Protein AF-A0A958IWQ4-F1 (afdb_monomer_lite)

Secondary structure (DSSP, 8-state):
--SSS---TT--TT--PPPTT--SS--TTTS-SS-SSS--EEEEETTEEEEEEE--STT-S--EEEESSTT-EE-TT--S-EE-S---SSS--EE-STT-EE-SSBS-EE-STT-EE-SSBS-EE-STT-EEESBSBEE-STT-EEE--SS---B-

Foldseek 3Di:
DPVPDDDPPPPPDPDLDADPVGDPPDDPPPRDDDDPDQAKDFDDDPNAGQWIWGALPDPDPFTEIAGEEPCADEDRNAGNEYDQYEEYPVWHEYEDHHLEYENYETNEYEQAAVFYEPYAGCWYRQAHCEYTYEAQEYNNHHNYYTYDHPPRDHTD

Radius of gyration: 20.46 Å; chains: 1; bounding box: 64×27×53 Å

Sequence (156 aa):
WSGSQWNELGSAGGGNSWGLTGNAGTVDGTNFLGTTDEVALELRVNNKRVLRIEPAGGGSIKPNIIGGSPSNSVSAGVVGATIGGGGDSSFPNQVTAGGGTVSGGRR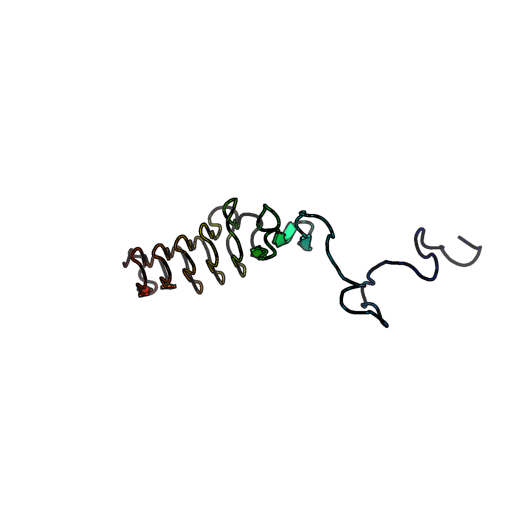NTASGLFATVPGGQQNTAGGSFSFAAGLQANALHDGTFVWADNTGTVFG

pLDDT: mean 90.15, std 13.16, range [44.97, 98.94]

Structure (mmCIF, N/CA/C/O backbone):
data_AF-A0A958IWQ4-F1
#
_entry.id   AF-A0A958IWQ4-F1
#
loop_
_atom_site.group_PDB
_atom_site.id
_atom_site.type_symbol
_atom_site.label_atom_id
_atom_site.label_alt_id
_atom_site.label_comp_id
_atom_site.label_asym_id
_atom_site.label_entity_id
_atom_site.lab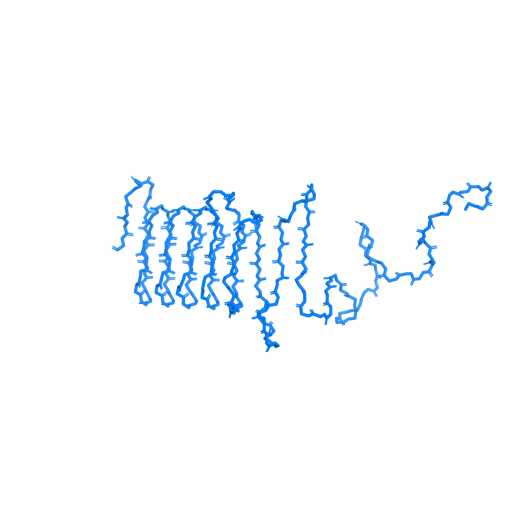el_seq_id
_atom_site.pdbx_PDB_ins_code
_atom_site.Cartn_x
_atom_site.Cartn_y
_atom_site.Cartn_z
_atom_site.occupancy
_atom_site.B_iso_or_equiv
_atom_site.auth_seq_id
_atom_site.auth_comp_id
_atom_site.auth_asym_id
_atom_site.auth_atom_id
_atom_site.pdbx_PDB_model_num
ATOM 1 N N . TRP A 1 1 ? 38.372 2.257 -22.457 1.00 44.97 1 TRP A N 1
ATOM 2 C CA . TRP A 1 1 ? 39.384 3.328 -22.442 1.00 44.97 1 TRP A CA 1
ATOM 3 C C . TRP A 1 1 ? 39.918 3.466 -23.858 1.00 44.97 1 TRP A C 1
ATOM 5 O O . TRP A 1 1 ? 40.318 2.453 -24.414 1.00 44.97 1 TRP A O 1
ATOM 15 N N . SER A 1 2 ? 39.847 4.651 -24.464 1.00 60.59 2 SER A N 1
ATOM 16 C CA . SER A 1 2 ? 40.276 4.913 -25.857 1.00 60.59 2 SER A CA 1
ATOM 17 C C . SER A 1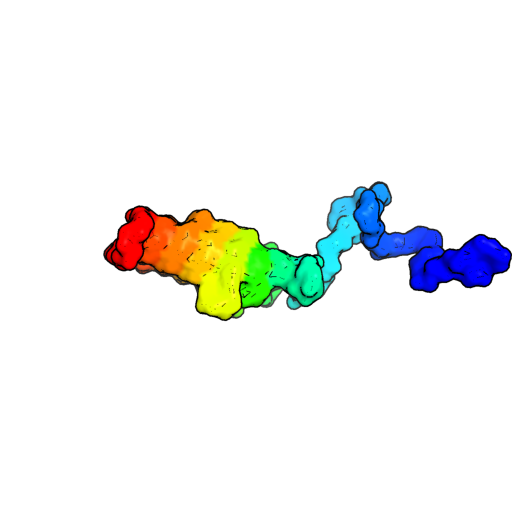 2 ? 41.528 5.799 -25.946 1.00 60.59 2 SER A C 1
ATOM 19 O O . SER A 1 2 ? 41.788 6.418 -26.971 1.00 60.59 2 SER A O 1
ATOM 21 N N . GLY A 1 3 ? 42.305 5.890 -24.863 1.00 65.62 3 GLY A N 1
ATOM 22 C CA . GLY A 1 3 ? 43.524 6.704 -24.822 1.00 65.62 3 GLY A CA 1
ATOM 23 C C . GLY A 1 3 ? 43.321 8.172 -24.424 1.00 65.62 3 GLY A C 1
ATOM 24 O O . GLY A 1 3 ? 44.307 8.873 -24.239 1.00 65.62 3 GLY A O 1
ATOM 25 N N . SER A 1 4 ? 42.086 8.639 -24.217 1.00 71.19 4 SER A N 1
ATOM 26 C CA . SER A 1 4 ? 41.810 9.981 -23.660 1.00 71.19 4 SER A CA 1
ATOM 27 C C . SER A 1 4 ? 40.633 10.033 -22.681 1.00 71.19 4 SER A C 1
ATOM 29 O O . SER A 1 4 ? 40.474 11.025 -21.975 1.00 71.19 4 SER A O 1
ATOM 31 N N . GLN A 1 5 ? 39.822 8.972 -22.601 1.00 68.50 5 GLN A N 1
ATOM 32 C CA . GLN A 1 5 ? 38.647 8.898 -21.729 1.00 68.50 5 GLN A CA 1
ATOM 33 C C . GLN A 1 5 ? 38.440 7.466 -21.218 1.00 68.50 5 GLN A C 1
ATOM 35 O O . GLN A 1 5 ? 38.738 6.479 -21.910 1.00 68.50 5 GLN A O 1
ATOM 40 N N . TRP A 1 6 ? 37.919 7.334 -19.997 1.00 56.66 6 TRP A N 1
ATOM 41 C CA . TRP A 1 6 ? 37.314 6.085 -19.545 1.00 56.66 6 TRP A CA 1
ATOM 42 C C . TRP A 1 6 ? 36.041 5.866 -20.368 1.00 56.66 6 TRP A C 1
ATOM 44 O O . TRP A 1 6 ? 35.112 6.657 -20.276 1.00 56.66 6 TRP A O 1
ATOM 54 N N . ASN A 1 7 ? 36.003 4.808 -21.186 1.00 57.06 7 ASN A N 1
ATOM 55 C CA . ASN A 1 7 ? 34.719 4.343 -21.712 1.00 57.06 7 ASN A CA 1
ATOM 56 C C . ASN A 1 7 ? 33.990 3.731 -20.529 1.00 57.06 7 ASN A C 1
ATOM 58 O O . ASN A 1 7 ? 34.497 2.765 -19.952 1.00 57.06 7 ASN A O 1
ATOM 62 N N . GLU A 1 8 ? 32.828 4.271 -20.195 1.00 59.47 8 GLU A N 1
ATOM 63 C CA . GLU A 1 8 ? 31.886 3.555 -19.353 1.00 59.47 8 GLU A CA 1
ATOM 64 C C . GLU A 1 8 ? 31.647 2.166 -19.959 1.00 59.47 8 GLU A C 1
ATOM 66 O O . GLU A 1 8 ? 31.298 2.031 -21.136 1.00 59.47 8 GLU A O 1
ATOM 71 N N . LEU A 1 9 ? 31.849 1.119 -19.160 1.00 51.97 9 LEU A N 1
ATOM 72 C CA . LEU A 1 9 ? 31.329 -0.215 -19.450 1.00 51.97 9 LEU A CA 1
ATOM 73 C C . LEU A 1 9 ? 29.797 -0.129 -19.367 1.00 51.97 9 LEU A C 1
ATOM 75 O O . LEU A 1 9 ? 29.222 -0.348 -18.308 1.00 51.97 9 LEU A O 1
ATOM 79 N N . GLY A 1 10 ? 29.153 0.270 -20.467 1.00 52.03 10 GLY A N 1
ATOM 80 C CA . GLY A 1 10 ? 27.692 0.381 -20.559 1.00 52.03 10 GLY A CA 1
ATOM 81 C C . GLY A 1 10 ? 27.159 1.498 -21.456 1.00 52.03 10 GLY A C 1
ATOM 82 O O . GLY A 1 10 ? 25.990 1.454 -21.827 1.00 52.03 10 GLY A O 1
ATOM 83 N N . SER A 1 11 ? 27.986 2.457 -21.875 1.00 62.16 11 SER A N 1
ATOM 84 C CA . SER A 1 11 ? 27.557 3.468 -22.847 1.00 62.16 11 SER A CA 1
ATOM 85 C C . SER A 1 11 ? 27.711 2.925 -24.273 1.00 62.16 11 SER A C 1
ATOM 87 O O . SER A 1 11 ? 28.618 3.287 -25.021 1.00 62.16 11 SER A O 1
ATOM 89 N N . ALA A 1 12 ? 26.844 1.982 -24.647 1.00 50.03 12 ALA A N 1
ATOM 90 C CA . ALA A 1 12 ? 26.560 1.747 -26.055 1.00 50.03 12 ALA A CA 1
ATOM 91 C C . ALA A 1 12 ? 25.536 2.803 -26.486 1.00 50.03 12 ALA A C 1
ATOM 93 O O . ALA A 1 12 ? 24.419 2.843 -25.966 1.00 50.03 12 ALA A O 1
ATOM 94 N N . GLY A 1 13 ? 25.934 3.688 -27.401 1.00 48.50 13 GLY A N 1
ATOM 95 C CA . GLY A 1 13 ? 25.043 4.678 -27.998 1.00 48.50 13 GLY A CA 1
ATOM 96 C C . GLY A 1 13 ? 23.725 4.038 -28.453 1.00 48.50 13 GLY A C 1
ATOM 97 O O . GLY A 1 13 ? 23.738 3.045 -29.175 1.00 48.50 13 GLY A O 1
ATOM 98 N N . GLY A 1 14 ? 22.600 4.595 -27.989 1.00 54.19 14 GLY A N 1
ATOM 99 C CA . GLY A 1 14 ? 21.240 4.120 -28.294 1.00 54.19 14 GLY A CA 1
ATOM 100 C C . GLY A 1 14 ? 20.554 3.269 -27.209 1.00 54.19 14 GLY A C 1
ATOM 101 O O . GLY A 1 14 ? 19.595 2.573 -27.520 1.00 54.19 14 GLY A O 1
ATOM 102 N N . GLY A 1 15 ? 21.051 3.269 -25.966 1.00 59.56 15 GLY A N 1
ATOM 103 C CA . GLY A 1 15 ? 20.702 2.283 -24.932 1.00 59.56 15 GLY A CA 1
ATOM 104 C C . GLY A 1 15 ? 19.347 2.442 -24.219 1.00 59.56 15 GLY A C 1
ATOM 105 O O . GLY A 1 15 ? 18.952 3.535 -23.822 1.00 59.56 15 GLY A O 1
ATOM 106 N N . ASN A 1 16 ? 18.700 1.300 -23.959 1.00 70.94 16 ASN A N 1
ATOM 107 C CA . ASN A 1 16 ? 17.431 1.098 -23.233 1.00 70.94 16 ASN A CA 1
ATOM 108 C C . ASN A 1 16 ? 17.476 1.438 -21.718 1.00 70.94 16 ASN A C 1
ATOM 110 O O . ASN A 1 16 ? 16.730 0.859 -20.929 1.00 70.94 16 ASN A O 1
ATOM 114 N N . SER A 1 17 ? 18.365 2.329 -21.283 1.00 82.25 17 SER A N 1
ATOM 115 C CA . SER A 1 17 ? 18.557 2.685 -19.870 1.00 82.25 17 SER A CA 1
ATOM 116 C C . SER A 1 17 ? 17.760 3.937 -19.493 1.00 82.25 17 SER A C 1
ATOM 118 O O . SER A 1 17 ? 17.626 4.854 -20.301 1.00 82.25 17 SER A O 1
ATOM 120 N N . TRP A 1 18 ? 17.283 4.022 -18.247 1.00 86.56 18 TRP A N 1
ATOM 121 C CA . TRP A 1 18 ? 16.763 5.269 -17.666 1.00 86.56 18 TRP A CA 1
ATOM 122 C C . TRP A 1 18 ? 17.906 6.100 -17.070 1.00 86.56 18 TRP A C 1
ATOM 124 O O . TRP A 1 18 ? 18.634 5.624 -16.200 1.00 86.56 18 TRP A O 1
ATOM 134 N N . GLY A 1 19 ? 18.075 7.336 -17.538 1.00 86.06 19 GLY A N 1
ATOM 135 C CA . GLY A 1 19 ? 19.110 8.259 -17.078 1.00 86.06 19 GLY A CA 1
ATOM 136 C C . GLY A 1 19 ? 18.744 8.981 -15.780 1.00 86.06 19 GLY A C 1
ATOM 137 O O . GLY A 1 19 ? 17.578 9.260 -15.506 1.00 86.06 19 GLY A O 1
ATOM 138 N N . LEU A 1 20 ? 19.761 9.358 -14.998 1.00 84.12 20 LEU A N 1
ATOM 139 C CA . LEU A 1 20 ? 19.591 10.108 -13.741 1.00 84.12 20 LEU A CA 1
ATOM 140 C C . LEU A 1 20 ? 19.001 11.514 -13.944 1.00 84.12 20 LEU A C 1
ATOM 142 O O . LEU A 1 20 ? 18.419 12.076 -13.021 1.00 84.12 20 LEU A O 1
ATOM 146 N N . THR A 1 21 ? 19.144 12.080 -15.143 1.00 85.94 21 THR A N 1
ATOM 147 C CA . THR A 1 21 ? 18.555 13.368 -15.542 1.00 85.94 21 THR A CA 1
ATOM 148 C C . THR A 1 21 ? 17.262 13.203 -16.345 1.00 85.94 21 THR A C 1
ATOM 150 O O . THR A 1 21 ? 16.756 14.177 -16.897 1.00 85.94 21 THR A O 1
ATOM 153 N N . GLY A 1 22 ? 16.735 11.979 -16.432 1.00 85.25 22 GLY A N 1
ATOM 154 C CA . GLY A 1 22 ? 15.601 11.628 -17.281 1.00 85.25 22 GLY A CA 1
ATOM 155 C C . GLY A 1 22 ? 15.984 11.336 -18.734 1.00 85.25 22 GLY A C 1
ATOM 156 O O . GLY A 1 22 ? 17.118 11.560 -19.163 1.00 85.25 22 GLY A O 1
ATOM 157 N N . ASN A 1 23 ? 15.002 10.831 -19.485 1.00 84.94 23 ASN A N 1
ATOM 158 C CA . ASN A 1 23 ? 15.117 10.483 -20.901 1.00 84.94 23 ASN A CA 1
ATOM 159 C C . ASN A 1 23 ? 14.209 11.396 -21.741 1.00 84.94 23 ASN A C 1
ATOM 161 O O . ASN A 1 23 ? 13.079 11.674 -21.345 1.00 84.94 23 ASN A O 1
ATOM 165 N N . ALA A 1 24 ? 14.677 11.826 -22.916 1.00 87.69 24 ALA A N 1
ATOM 166 C CA . ALA A 1 24 ? 13.856 12.516 -23.916 1.00 87.69 24 ALA A CA 1
ATOM 167 C C . ALA A 1 24 ? 13.346 11.531 -24.987 1.00 87.69 24 ALA A C 1
ATOM 169 O O . ALA A 1 24 ? 13.975 10.502 -25.225 1.00 87.69 24 ALA A O 1
ATOM 170 N N . GLY A 1 25 ? 12.232 11.857 -25.654 1.00 89.06 25 GLY A N 1
ATOM 171 C CA . GLY A 1 25 ? 11.691 11.059 -26.767 1.00 89.06 25 GLY A CA 1
ATOM 172 C C . GLY A 1 25 ? 10.981 9.760 -26.363 1.00 89.06 25 GLY A C 1
ATOM 173 O O . GLY A 1 25 ? 10.895 8.844 -27.175 1.00 89.06 25 GLY A O 1
ATOM 174 N N . THR A 1 26 ? 10.496 9.658 -25.123 1.00 90.12 26 THR A N 1
ATOM 175 C CA . THR A 1 26 ? 9.744 8.488 -24.652 1.00 90.12 26 THR A CA 1
ATOM 176 C C . THR A 1 26 ? 8.365 8.380 -25.305 1.00 90.12 26 THR A C 1
ATOM 178 O O . THR A 1 26 ? 7.727 9.383 -25.627 1.00 90.12 26 THR A O 1
ATOM 181 N N . VAL A 1 27 ? 7.890 7.144 -25.461 1.00 91.31 27 VAL A N 1
ATOM 182 C CA . VAL A 1 27 ? 6.547 6.814 -25.952 1.00 91.31 27 VAL A CA 1
ATOM 183 C C . VAL A 1 27 ? 5.789 6.040 -24.873 1.00 91.31 27 VAL A C 1
ATOM 185 O O . VAL A 1 27 ? 6.299 5.046 -24.345 1.00 91.31 27 VAL A O 1
ATOM 188 N N . ASP A 1 28 ? 4.574 6.492 -24.552 1.00 92.81 28 ASP A N 1
ATOM 189 C CA . ASP A 1 28 ? 3.691 5.833 -23.581 1.00 92.81 28 ASP A CA 1
ATOM 190 C C . ASP A 1 28 ? 3.401 4.374 -23.977 1.00 92.81 28 ASP A C 1
ATOM 192 O O . ASP A 1 28 ? 3.340 4.028 -25.159 1.00 92.81 28 ASP A O 1
ATOM 196 N N . GLY A 1 29 ? 3.306 3.489 -22.986 1.00 87.88 29 GLY A N 1
ATOM 197 C CA . GLY A 1 29 ? 3.172 2.040 -23.175 1.00 87.88 29 GLY A CA 1
ATOM 198 C C . GLY A 1 29 ? 4.403 1.316 -23.748 1.00 87.88 29 GLY A C 1
ATOM 199 O O . GLY A 1 29 ? 4.441 0.090 -23.716 1.00 87.88 29 GLY A O 1
ATOM 200 N N . THR A 1 30 ? 5.423 2.034 -24.240 1.00 90.19 30 THR A N 1
ATOM 201 C CA . THR A 1 30 ? 6.677 1.442 -24.754 1.00 90.19 30 THR A CA 1
ATOM 202 C C . THR A 1 30 ? 7.836 1.644 -23.787 1.00 90.19 30 THR A C 1
ATOM 204 O O . THR A 1 30 ? 8.566 0.704 -23.479 1.00 90.19 30 THR A O 1
ATOM 207 N N . ASN A 1 31 ? 8.025 2.871 -23.295 1.00 90.38 31 ASN A N 1
ATOM 208 C CA . ASN A 1 31 ? 9.101 3.202 -22.369 1.00 90.38 31 ASN A CA 1
ATOM 209 C C . ASN A 1 31 ? 8.528 3.437 -20.972 1.00 90.38 31 ASN A C 1
ATOM 211 O O . ASN A 1 31 ? 7.730 4.347 -20.771 1.00 90.38 31 ASN A O 1
ATOM 215 N N . PHE A 1 32 ? 8.963 2.651 -19.993 1.00 91.12 32 PHE A N 1
ATOM 216 C CA . PHE A 1 32 ? 8.519 2.787 -18.608 1.00 91.12 32 PHE A CA 1
ATOM 217 C C . PHE A 1 32 ? 9.618 2.356 -17.638 1.00 91.12 32 PHE A C 1
ATOM 219 O O . PHE A 1 32 ? 10.570 1.670 -18.014 1.00 91.12 32 PHE A O 1
ATOM 226 N N . LEU A 1 33 ? 9.496 2.796 -16.387 1.00 91.31 33 LEU A N 1
ATOM 227 C CA . LEU A 1 33 ? 10.253 2.255 -15.266 1.00 91.31 33 LEU A CA 1
ATOM 228 C C . LEU A 1 33 ? 9.363 1.226 -14.570 1.00 91.31 33 LEU A C 1
ATOM 230 O O . LEU A 1 33 ? 8.379 1.595 -13.933 1.00 91.31 33 LEU A O 1
ATOM 234 N N . GLY A 1 34 ? 9.686 -0.056 -14.706 1.00 91.25 34 GLY A N 1
ATOM 235 C CA . GLY A 1 34 ? 8.867 -1.111 -14.125 1.00 91.25 34 GLY A CA 1
ATOM 236 C C . GLY A 1 34 ? 9.234 -2.503 -14.604 1.00 91.25 34 GLY A C 1
ATOM 237 O O . GLY A 1 34 ? 10.274 -2.712 -15.226 1.00 91.25 34 GLY A O 1
ATOM 238 N N . THR A 1 35 ? 8.359 -3.442 -14.279 1.00 90.50 35 THR A N 1
ATOM 239 C CA . THR A 1 35 ? 8.442 -4.859 -14.629 1.00 90.50 35 THR A CA 1
ATOM 240 C C . THR A 1 35 ? 7.370 -5.201 -15.666 1.00 90.50 35 THR A C 1
ATOM 242 O O . THR A 1 35 ? 6.365 -4.502 -15.788 1.00 90.50 35 THR A O 1
ATOM 245 N N . THR A 1 36 ? 7.599 -6.254 -16.450 1.00 90.56 36 THR A N 1
ATOM 246 C CA . THR A 1 36 ? 6.624 -6.796 -17.420 1.00 90.56 36 THR A CA 1
ATOM 247 C C . THR A 1 36 ? 5.968 -8.088 -16.943 1.00 90.56 36 THR A C 1
ATOM 249 O O . THR A 1 36 ? 5.063 -8.599 -17.600 1.00 90.56 36 THR A O 1
ATOM 252 N N . ASP A 1 37 ? 6.432 -8.629 -15.824 1.00 89.00 37 ASP A N 1
ATOM 253 C CA . ASP A 1 37 ? 5.941 -9.836 -15.183 1.00 89.00 37 ASP A CA 1
ATOM 254 C C . ASP A 1 37 ? 5.223 -9.511 -13.863 1.00 89.00 37 ASP A C 1
ATOM 256 O O . ASP A 1 37 ? 5.124 -8.360 -13.433 1.00 89.00 37 ASP A O 1
ATOM 260 N N . GLU A 1 38 ? 4.681 -10.540 -13.209 1.00 88.44 38 GLU A N 1
ATOM 261 C CA . GLU A 1 38 ? 3.940 -10.416 -11.949 1.00 88.44 38 GLU A CA 1
ATOM 262 C C . GLU A 1 38 ? 4.892 -10.286 -10.742 1.00 88.44 38 GLU A C 1
ATOM 264 O O . GLU A 1 38 ? 4.777 -10.981 -9.732 1.00 88.44 38 GLU A O 1
ATOM 269 N N . VAL A 1 39 ? 5.855 -9.370 -10.852 1.00 90.75 39 VAL A N 1
ATOM 270 C CA . VAL A 1 39 ? 6.864 -9.074 -9.833 1.00 90.75 39 VAL A CA 1
ATOM 271 C C . VAL A 1 39 ? 6.755 -7.615 -9.414 1.00 90.75 39 VAL A C 1
ATOM 273 O O . VAL A 1 39 ? 6.564 -6.715 -10.230 1.00 90.75 39 VAL A O 1
ATOM 276 N N . ALA A 1 40 ? 6.879 -7.372 -8.110 1.00 93.38 40 ALA A N 1
ATOM 277 C CA . ALA A 1 40 ? 6.792 -6.032 -7.552 1.00 93.38 40 ALA A CA 1
ATOM 278 C C . ALA A 1 40 ? 7.986 -5.146 -7.941 1.00 93.38 40 ALA A C 1
ATOM 280 O O . ALA A 1 40 ? 9.140 -5.574 -7.883 1.00 93.38 40 ALA A O 1
ATOM 281 N N . LEU A 1 41 ? 7.706 -3.875 -8.221 1.00 95.38 41 LEU A N 1
ATOM 282 C CA . LEU A 1 41 ? 8.708 -2.823 -8.364 1.00 95.38 41 LEU A CA 1
ATOM 283 C C . LEU A 1 41 ? 8.961 -2.161 -7.002 1.00 95.38 41 LEU A C 1
ATOM 285 O O . LEU A 1 41 ? 8.020 -1.755 -6.317 1.00 95.38 41 LEU A O 1
ATOM 289 N N . GLU A 1 42 ? 10.230 -1.995 -6.621 1.00 97.56 42 GLU A N 1
ATOM 290 C CA . GLU A 1 42 ? 10.619 -1.314 -5.382 1.00 97.56 42 GLU A CA 1
ATOM 291 C C . GLU A 1 42 ? 11.520 -0.110 -5.645 1.00 97.56 42 GLU A C 1
ATOM 293 O O . GLU A 1 42 ? 12.547 -0.221 -6.313 1.00 97.56 42 GLU A O 1
ATOM 298 N N . LEU A 1 43 ? 11.185 1.025 -5.028 1.00 97.19 43 LEU A N 1
ATOM 299 C CA . LEU A 1 43 ? 12.082 2.174 -4.930 1.00 97.19 43 LEU A CA 1
ATOM 300 C C . LEU A 1 43 ? 12.780 2.157 -3.574 1.00 97.19 43 LEU A C 1
ATOM 302 O O . LEU A 1 43 ? 12.159 1.869 -2.541 1.00 97.19 43 LEU A O 1
ATOM 306 N N . ARG A 1 44 ? 14.079 2.472 -3.571 1.00 97.94 44 ARG A N 1
ATOM 307 C CA . ARG A 1 44 ? 14.926 2.395 -2.378 1.00 97.94 44 ARG A CA 1
ATOM 308 C C . ARG A 1 44 ? 15.702 3.681 -2.124 1.00 97.94 44 ARG A C 1
ATOM 310 O O . ARG A 1 44 ? 16.222 4.290 -3.049 1.00 97.94 44 ARG A O 1
ATOM 317 N N . VAL A 1 45 ? 15.848 4.026 -0.847 1.00 96.94 45 VAL A N 1
ATOM 318 C CA . VAL A 1 45 ? 16.741 5.085 -0.346 1.00 96.94 45 VAL A CA 1
ATOM 319 C C . VAL A 1 45 ? 17.617 4.471 0.739 1.00 96.94 45 VAL A C 1
ATOM 321 O O . VAL A 1 45 ? 17.116 3.738 1.588 1.00 96.94 45 VAL A O 1
ATOM 324 N N . ASN A 1 46 ? 18.932 4.711 0.693 1.00 96.56 46 ASN A N 1
ATOM 325 C CA . ASN A 1 46 ? 19.901 4.065 1.592 1.00 96.56 46 ASN A CA 1
ATOM 326 C C . ASN A 1 46 ? 19.750 2.523 1.633 1.00 96.56 46 ASN A C 1
ATOM 328 O O . ASN A 1 46 ? 19.780 1.894 2.690 1.00 96.56 46 ASN A O 1
ATOM 332 N N . ASN A 1 47 ? 19.490 1.916 0.468 1.00 95.19 47 ASN A N 1
ATOM 333 C CA . ASN A 1 47 ? 19.216 0.483 0.311 1.00 95.19 47 ASN A CA 1
ATOM 334 C C . ASN A 1 47 ? 18.033 -0.056 1.156 1.00 95.19 47 ASN A C 1
ATOM 336 O O . ASN A 1 47 ? 17.960 -1.246 1.464 1.00 95.19 47 ASN A O 1
ATOM 340 N N . LYS A 1 48 ? 17.084 0.807 1.534 1.00 96.12 48 LYS A N 1
ATOM 341 C CA . LYS A 1 48 ? 15.821 0.431 2.183 1.00 96.12 48 LYS A CA 1
ATOM 342 C C . LYS A 1 48 ? 14.654 0.730 1.256 1.00 96.12 48 LYS A C 1
ATOM 344 O O . LYS A 1 48 ? 14.611 1.800 0.658 1.00 96.12 48 LYS A O 1
ATOM 349 N N . ARG A 1 49 ? 13.711 -0.207 1.153 1.00 97.50 49 ARG A N 1
ATOM 350 C CA . ARG A 1 49 ? 12.438 -0.025 0.442 1.00 97.50 49 ARG A CA 1
ATOM 351 C C . ARG A 1 49 ? 11.681 1.159 1.041 1.00 97.50 49 ARG A C 1
ATOM 353 O O . ARG A 1 49 ? 11.420 1.154 2.237 1.00 97.50 49 ARG A O 1
ATOM 360 N N . VAL A 1 50 ? 11.348 2.141 0.209 1.00 97.81 50 VAL A N 1
ATOM 361 C CA . VAL A 1 50 ? 10.526 3.309 0.582 1.00 97.81 50 VAL A CA 1
ATOM 362 C C . VAL A 1 50 ? 9.195 3.343 -0.163 1.00 97.81 50 VAL A C 1
ATOM 364 O O . VAL A 1 50 ? 8.243 3.962 0.305 1.00 97.81 50 VAL A O 1
ATOM 367 N N . LEU A 1 51 ? 9.120 2.652 -1.303 1.00 98.31 51 LEU A N 1
ATOM 368 C CA . LEU A 1 51 ? 7.900 2.426 -2.063 1.00 98.31 51 LEU A CA 1
ATOM 369 C C . LEU A 1 51 ? 7.952 1.033 -2.679 1.00 98.31 51 LEU A C 1
ATOM 371 O O . LEU A 1 51 ? 8.991 0.617 -3.191 1.00 98.31 51 LEU A O 1
ATOM 375 N N . ARG A 1 52 ? 6.825 0.332 -2.638 1.00 97.62 52 ARG A N 1
ATOM 376 C CA . ARG A 1 52 ? 6.599 -0.925 -3.341 1.00 97.62 52 ARG A CA 1
ATOM 377 C C . ARG A 1 52 ? 5.291 -0.846 -4.100 1.00 97.62 52 ARG A C 1
ATOM 379 O O . ARG A 1 52 ? 4.279 -0.455 -3.526 1.00 97.62 52 ARG A O 1
ATOM 386 N N . ILE A 1 53 ? 5.345 -1.227 -5.364 1.00 96.12 53 ILE A N 1
ATOM 387 C CA . ILE A 1 53 ? 4.185 -1.409 -6.227 1.00 96.12 53 ILE A CA 1
ATOM 388 C C . ILE A 1 53 ? 4.140 -2.897 -6.515 1.00 96.12 53 ILE A C 1
ATOM 390 O O . ILE A 1 53 ? 5.034 -3.413 -7.184 1.00 96.12 53 ILE A O 1
ATOM 394 N N . GLU A 1 54 ? 3.165 -3.598 -5.950 1.00 94.56 54 GLU A N 1
ATOM 395 C CA . GLU A 1 54 ? 3.060 -5.048 -6.101 1.00 94.56 54 GLU A CA 1
ATOM 396 C C . GLU A 1 54 ? 1.779 -5.457 -6.827 1.00 94.56 54 GLU A C 1
ATOM 398 O O . GLU A 1 54 ? 0.743 -4.807 -6.658 1.00 94.56 54 GLU A O 1
ATOM 403 N N . PRO A 1 55 ? 1.829 -6.519 -7.645 1.00 89.19 55 PRO A N 1
ATOM 404 C CA . PRO A 1 55 ? 0.641 -7.057 -8.283 1.00 89.19 55 PRO A CA 1
ATOM 405 C C . PRO A 1 55 ? -0.296 -7.697 -7.255 1.00 89.19 55 PRO A C 1
ATOM 407 O O . PRO A 1 55 ? 0.117 -8.170 -6.198 1.00 89.19 55 PRO A O 1
ATOM 410 N N . ALA A 1 56 ? -1.575 -7.742 -7.610 1.00 76.75 56 ALA A N 1
ATOM 411 C CA . ALA A 1 56 ? -2.649 -8.291 -6.790 1.00 76.75 56 ALA A CA 1
ATOM 412 C C . ALA A 1 56 ? -2.743 -9.834 -6.806 1.00 76.75 56 ALA A C 1
ATOM 414 O O . ALA A 1 56 ? -3.597 -10.397 -6.119 1.00 76.75 56 ALA A O 1
ATOM 415 N N . GLY A 1 57 ? -1.898 -10.519 -7.583 1.00 71.19 57 GLY A N 1
ATOM 416 C CA . GLY A 1 57 ? -2.039 -11.948 -7.853 1.00 71.19 57 GLY A CA 1
ATOM 417 C C . GLY A 1 57 ? -3.106 -12.242 -8.919 1.00 71.19 57 GLY A C 1
ATOM 418 O O . GLY A 1 57 ? -4.094 -11.514 -9.066 1.00 71.19 57 GLY A O 1
ATOM 419 N N . GLY A 1 58 ? -2.939 -13.347 -9.650 1.00 68.56 58 GLY A N 1
ATOM 420 C CA . GLY A 1 58 ? -3.992 -13.949 -10.477 1.00 68.56 58 GLY A CA 1
ATOM 421 C C . GLY A 1 58 ? -4.411 -13.127 -11.699 1.00 68.56 58 GLY A C 1
ATOM 422 O O . GLY A 1 58 ? -5.557 -13.231 -12.134 1.00 68.56 58 GLY A O 1
ATOM 423 N N . GLY A 1 59 ? -3.521 -12.288 -12.239 1.00 68.56 59 GLY A N 1
ATOM 424 C CA . GLY A 1 59 ? -3.801 -11.478 -13.433 1.00 68.56 59 GLY A CA 1
ATOM 425 C C . GLY A 1 59 ? -4.692 -10.253 -13.188 1.00 68.56 59 GLY A C 1
ATOM 426 O O . GLY A 1 59 ? -5.139 -9.609 -14.137 1.00 68.56 59 GLY A O 1
ATOM 427 N N . SER A 1 60 ? -4.958 -9.901 -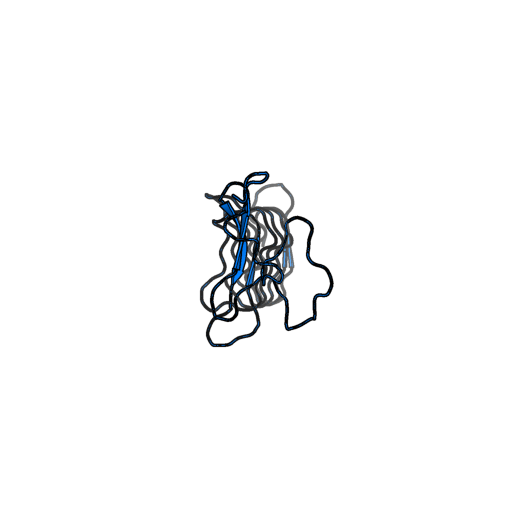11.926 1.00 75.88 60 SER A N 1
ATOM 428 C CA . SER A 1 60 ? -5.665 -8.667 -11.573 1.00 75.88 60 SER A CA 1
ATOM 429 C C . SER A 1 60 ? -4.775 -7.440 -11.803 1.00 75.88 60 SER A C 1
ATOM 431 O O . SER A 1 60 ? -3.718 -7.301 -11.191 1.00 75.88 60 SER A O 1
ATOM 433 N N . ILE A 1 61 ? -5.247 -6.488 -12.615 1.00 74.56 61 ILE A N 1
ATOM 434 C CA . ILE A 1 61 ? -4.547 -5.224 -12.931 1.00 74.56 61 ILE A CA 1
ATOM 435 C C . ILE A 1 61 ? -4.613 -4.166 -11.816 1.00 74.56 61 ILE A C 1
ATOM 437 O O . ILE A 1 61 ? -4.319 -3.000 -12.060 1.00 74.56 61 ILE A O 1
ATOM 441 N N . LYS A 1 62 ? -5.076 -4.524 -10.615 1.00 89.69 62 LYS A N 1
ATOM 442 C CA . LYS A 1 62 ? -5.235 -3.594 -9.486 1.00 89.69 62 LYS A CA 1
ATOM 443 C C . LYS A 1 62 ? -4.056 -3.753 -8.524 1.00 89.69 62 LYS A C 1
ATOM 445 O O . LYS A 1 62 ? -4.206 -4.503 -7.556 1.00 89.69 62 LYS A O 1
ATOM 450 N N . PRO A 1 63 ? -2.899 -3.112 -8.780 1.00 93.62 63 PRO A N 1
ATOM 451 C CA . PRO A 1 63 ? -1.741 -3.243 -7.910 1.00 93.62 63 PRO A CA 1
ATOM 452 C C . PRO A 1 63 ? -2.031 -2.655 -6.531 1.00 93.62 63 PRO A C 1
ATOM 454 O O . PRO A 1 63 ? -2.940 -1.838 -6.359 1.00 93.62 63 PRO A O 1
ATOM 457 N N . ASN A 1 64 ? -1.208 -3.038 -5.566 1.00 96.94 64 ASN A N 1
ATOM 458 C CA . ASN A 1 64 ? -1.157 -2.389 -4.268 1.00 96.94 64 ASN A CA 1
ATOM 459 C C . ASN A 1 64 ? 0.012 -1.398 -4.238 1.00 96.94 64 ASN A C 1
ATOM 461 O O . ASN A 1 64 ? 1.103 -1.693 -4.735 1.00 96.94 64 ASN A O 1
ATOM 465 N N . ILE A 1 65 ? -0.208 -0.235 -3.626 1.00 97.88 65 ILE A N 1
ATOM 466 C CA . ILE A 1 65 ? 0.816 0.794 -3.408 1.00 97.88 65 ILE A CA 1
ATOM 467 C C . ILE A 1 65 ? 1.194 0.796 -1.930 1.00 97.88 65 ILE A C 1
ATOM 469 O O . ILE A 1 65 ? 0.338 1.007 -1.078 1.00 97.88 65 ILE A O 1
ATOM 473 N N . ILE A 1 66 ? 2.468 0.565 -1.609 1.00 98.62 66 ILE A N 1
ATOM 474 C CA . ILE A 1 66 ? 2.945 0.420 -0.226 1.00 98.62 66 ILE A CA 1
ATOM 475 C C . ILE A 1 66 ? 4.160 1.320 -0.001 1.00 98.62 66 ILE A C 1
ATOM 477 O O . ILE A 1 66 ? 5.303 0.931 -0.267 1.00 98.62 66 ILE A O 1
ATOM 481 N N . GLY A 1 67 ? 3.909 2.527 0.494 1.00 98.62 67 GLY A N 1
ATOM 482 C CA . GLY A 1 67 ? 4.917 3.510 0.878 1.00 98.62 67 GLY A CA 1
ATOM 483 C C . GLY A 1 67 ? 5.361 3.402 2.341 1.00 98.62 67 GLY A C 1
ATOM 484 O O . GLY A 1 67 ? 4.679 2.818 3.189 1.00 98.62 67 GLY A O 1
ATOM 485 N N . GLY A 1 68 ? 6.490 4.037 2.657 1.00 98.12 68 GLY A N 1
ATOM 486 C CA . GLY A 1 68 ? 6.982 4.216 4.026 1.00 98.12 68 GLY A CA 1
ATOM 487 C C . GLY A 1 68 ? 7.832 3.053 4.531 1.00 98.12 68 GLY A C 1
ATOM 488 O O . GLY A 1 68 ? 8.699 2.554 3.816 1.00 98.12 68 GLY A O 1
ATOM 489 N N . SER A 1 69 ? 7.620 2.661 5.791 1.00 98.12 69 SER A N 1
ATOM 490 C CA . SER A 1 69 ? 8.366 1.581 6.441 1.00 98.12 69 SER A CA 1
ATOM 491 C C . SER A 1 69 ? 8.321 0.282 5.621 1.00 98.12 69 SER A C 1
ATOM 493 O O . SER A 1 69 ? 7.236 -0.131 5.198 1.00 98.12 69 SER A O 1
ATOM 495 N N . PRO A 1 70 ? 9.450 -0.444 5.478 1.00 97.44 70 PRO A N 1
ATOM 496 C CA . PRO A 1 70 ? 9.467 -1.777 4.881 1.00 97.44 70 PRO A CA 1
ATOM 497 C C . PRO A 1 70 ? 8.559 -2.794 5.584 1.00 97.44 70 PRO A C 1
ATOM 499 O O . PRO A 1 70 ? 8.260 -3.829 4.992 1.00 97.44 70 PRO A O 1
ATOM 502 N N . SER A 1 71 ? 8.137 -2.512 6.819 1.00 98.19 71 SER A N 1
ATOM 503 C CA . SER A 1 71 ? 7.231 -3.360 7.594 1.00 98.19 71 SER A CA 1
ATOM 504 C C . SER A 1 71 ? 5.751 -3.090 7.320 1.00 98.19 71 SER A C 1
ATOM 506 O O . SER A 1 71 ? 4.929 -3.908 7.722 1.00 98.19 71 SER A O 1
ATOM 508 N N . ASN A 1 72 ? 5.395 -1.991 6.640 1.00 98.62 72 ASN A N 1
ATOM 509 C CA . ASN A 1 72 ? 4.025 -1.797 6.159 1.00 98.62 72 ASN A CA 1
ATOM 510 C C . ASN A 1 72 ? 3.658 -2.929 5.198 1.00 98.62 72 ASN A C 1
ATOM 512 O O . ASN A 1 72 ? 4.463 -3.273 4.321 1.00 98.62 72 ASN A O 1
ATOM 516 N N . SER A 1 73 ? 2.455 -3.480 5.348 1.00 97.75 73 SER A N 1
ATOM 517 C CA . SER A 1 73 ? 2.044 -4.692 4.642 1.00 97.75 73 SER A CA 1
ATOM 518 C C . SER A 1 73 ? 0.624 -4.617 4.095 1.00 97.75 73 SER A C 1
ATOM 520 O O . SER A 1 73 ? -0.270 -3.982 4.653 1.00 97.75 73 SER A O 1
ATOM 522 N N . VAL A 1 74 ? 0.424 -5.321 2.989 1.00 97.75 74 VAL A N 1
ATOM 523 C CA . VAL A 1 74 ? -0.886 -5.627 2.428 1.00 97.75 74 VAL A CA 1
ATOM 524 C C . VAL A 1 74 ? -1.045 -7.147 2.462 1.00 97.75 74 VAL A C 1
ATOM 526 O O . VAL A 1 74 ? -0.091 -7.870 2.175 1.00 97.75 74 VAL A O 1
ATOM 529 N N . SER A 1 75 ? -2.201 -7.653 2.899 1.00 95.88 75 SER A N 1
ATOM 530 C CA . SER A 1 75 ? -2.423 -9.104 2.988 1.00 95.88 75 SER A CA 1
ATOM 531 C C . SER A 1 75 ? -2.428 -9.769 1.607 1.00 95.88 75 SER A C 1
ATOM 533 O O . SER A 1 75 ? -2.834 -9.174 0.612 1.00 95.88 75 SER A O 1
ATOM 535 N N . ALA A 1 76 ? -2.019 -11.038 1.549 1.00 91.25 76 ALA A N 1
ATOM 536 C CA . ALA A 1 76 ? -2.034 -11.812 0.310 1.00 91.25 76 ALA A CA 1
ATOM 537 C C . ALA A 1 76 ? -3.449 -11.873 -0.300 1.00 91.25 76 ALA A C 1
ATOM 539 O O . ALA A 1 76 ? -4.428 -12.097 0.411 1.00 91.25 76 ALA A O 1
ATOM 540 N N . GLY A 1 77 ? -3.546 -11.677 -1.617 1.00 89.62 77 GLY A N 1
ATOM 541 C CA . GLY A 1 77 ? -4.816 -11.672 -2.354 1.00 89.62 77 GLY A CA 1
ATOM 542 C C . GLY A 1 77 ? -5.622 -10.372 -2.247 1.00 89.62 77 GLY A C 1
ATOM 543 O O . GLY A 1 77 ? -6.660 -10.245 -2.895 1.00 89.62 77 GLY A O 1
ATOM 544 N N . VAL A 1 78 ? -5.161 -9.389 -1.467 1.00 94.12 78 VAL A N 1
ATOM 545 C CA . VAL A 1 78 ? -5.747 -8.045 -1.476 1.00 94.12 78 VAL A CA 1
ATOM 546 C C . VAL A 1 78 ? -5.367 -7.330 -2.768 1.00 94.12 78 VAL A C 1
ATOM 548 O O . VAL A 1 78 ? -4.228 -7.402 -3.228 1.00 94.12 78 VAL A O 1
ATOM 551 N N . VAL A 1 79 ? -6.338 -6.616 -3.337 1.00 94.81 79 VAL A N 1
ATOM 552 C CA . VAL A 1 79 ? -6.193 -5.903 -4.608 1.00 94.81 79 VAL A CA 1
ATOM 553 C C . VAL A 1 79 ? -6.578 -4.435 -4.454 1.00 94.81 79 VAL A C 1
ATOM 555 O O . VAL A 1 79 ? -7.551 -4.118 -3.763 1.00 94.81 79 VAL A O 1
ATOM 558 N N . GLY A 1 80 ? -5.858 -3.540 -5.131 1.00 96.06 80 GLY A N 1
ATOM 559 C CA . GLY A 1 80 ? -6.150 -2.103 -5.138 1.00 96.06 80 GLY A CA 1
ATOM 560 C C . GLY A 1 80 ? -5.985 -1.404 -3.784 1.00 96.06 80 GLY A C 1
ATOM 561 O O . GLY A 1 80 ? -6.644 -0.396 -3.545 1.00 96.06 80 GLY A O 1
ATOM 562 N N . ALA A 1 81 ? -5.169 -1.944 -2.880 1.00 97.81 81 ALA A N 1
ATOM 563 C CA . ALA A 1 81 ? -4.894 -1.328 -1.587 1.00 97.81 81 ALA A CA 1
ATOM 564 C C . ALA A 1 81 ? -3.858 -0.204 -1.690 1.00 97.81 81 ALA A C 1
ATOM 566 O O . ALA A 1 81 ? -2.942 -0.245 -2.514 1.00 97.81 81 ALA A O 1
ATOM 567 N N . THR A 1 82 ? -3.961 0.775 -0.791 1.00 98.62 82 THR A N 1
ATOM 568 C CA . THR A 1 82 ? -2.980 1.862 -0.680 1.00 98.62 82 THR A CA 1
ATOM 569 C C . THR A 1 82 ? -2.522 2.050 0.760 1.00 98.62 82 THR A C 1
ATOM 571 O O . THR A 1 82 ? -3.329 2.288 1.654 1.00 98.62 82 THR A O 1
ATOM 574 N N . ILE A 1 83 ? -1.209 2.018 0.975 1.00 98.88 83 ILE A N 1
ATOM 575 C CA . ILE A 1 83 ? -0.539 2.557 2.156 1.00 98.88 83 ILE A CA 1
ATOM 576 C C . ILE A 1 83 ? 0.334 3.719 1.690 1.00 98.88 83 ILE A C 1
ATOM 578 O O . ILE A 1 83 ? 1.336 3.503 1.012 1.00 98.88 83 ILE A O 1
ATOM 582 N N . GLY A 1 84 ? -0.032 4.953 2.037 1.00 98.62 84 GLY A N 1
ATOM 583 C CA . GLY A 1 84 ? 0.678 6.143 1.554 1.00 98.62 84 GLY A CA 1
ATOM 584 C C . GLY A 1 84 ? 2.072 6.318 2.166 1.00 98.62 84 GLY A C 1
ATOM 585 O O . GLY A 1 84 ? 2.980 6.833 1.515 1.00 98.62 84 GLY A O 1
ATOM 586 N N . GLY A 1 85 ? 2.279 5.858 3.402 1.00 98.44 85 GLY A N 1
ATOM 587 C CA . GLY A 1 85 ? 3.553 6.015 4.096 1.00 98.44 85 GLY A CA 1
ATOM 588 C C . GLY A 1 85 ? 3.503 5.676 5.582 1.00 98.44 85 GLY A C 1
ATOM 589 O O . GLY A 1 85 ? 2.625 4.953 6.056 1.00 98.44 85 GLY A O 1
ATOM 590 N N . GLY A 1 86 ? 4.458 6.233 6.330 1.00 98.44 86 GLY A N 1
ATOM 591 C CA . GLY A 1 86 ? 4.558 6.060 7.779 1.00 98.44 86 GLY A CA 1
ATOM 592 C C . GLY A 1 86 ? 4.893 4.628 8.199 1.00 98.44 86 GLY A C 1
ATOM 593 O O . GLY A 1 86 ? 5.556 3.892 7.463 1.00 98.44 86 GLY A O 1
ATOM 594 N N . GLY A 1 87 ? 4.425 4.252 9.387 1.00 98.06 87 GLY A N 1
ATOM 595 C CA . GLY A 1 87 ? 4.769 3.007 10.062 1.00 98.06 87 GLY A CA 1
ATOM 596 C C . GLY A 1 87 ? 6.223 2.968 10.536 1.00 98.06 87 GLY A C 1
ATOM 597 O O . GLY A 1 87 ? 7.050 3.806 10.183 1.00 98.06 87 GLY A O 1
ATOM 598 N N . ASP A 1 88 ? 6.540 1.957 11.333 1.00 96.50 88 ASP A N 1
ATOM 599 C CA . ASP A 1 88 ? 7.909 1.586 11.695 1.00 96.50 88 ASP A CA 1
ATOM 600 C C . ASP A 1 88 ? 7.991 0.058 11.864 1.00 96.50 88 ASP A C 1
ATOM 602 O O . ASP A 1 88 ? 7.029 -0.649 11.556 1.00 96.50 88 ASP A O 1
ATOM 606 N N . SER A 1 89 ? 9.144 -0.473 12.278 1.00 96.31 89 SER A N 1
ATOM 607 C CA . SER A 1 89 ? 9.341 -1.922 12.432 1.00 96.31 89 SER A CA 1
ATOM 608 C C . SER A 1 89 ? 8.457 -2.558 13.505 1.00 96.31 89 SER A C 1
ATOM 610 O O . SER A 1 89 ? 8.156 -3.744 13.422 1.00 96.31 89 SER A O 1
ATOM 612 N N . SER A 1 90 ? 8.0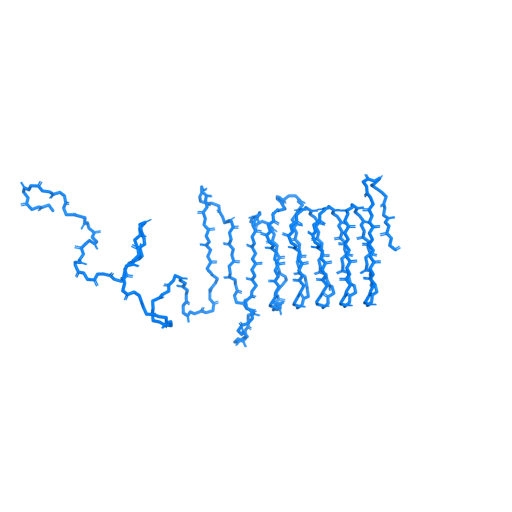61 -1.785 14.515 1.00 98.00 90 SER A N 1
ATOM 613 C CA . SER A 1 90 ? 7.254 -2.248 15.647 1.00 98.00 90 SER A CA 1
ATOM 614 C C . SER A 1 90 ? 5.767 -1.989 15.422 1.00 98.00 90 SER A C 1
ATOM 616 O O . SER A 1 90 ? 4.913 -2.682 15.972 1.00 98.00 90 SER A O 1
ATOM 618 N N . PHE A 1 91 ? 5.452 -0.976 14.622 1.00 98.25 91 PHE A N 1
ATOM 619 C CA . PHE A 1 91 ? 4.112 -0.440 14.471 1.00 98.25 91 PHE A CA 1
ATOM 620 C C . PHE A 1 91 ? 3.781 -0.137 13.002 1.00 98.25 91 PHE A C 1
ATOM 622 O O . PHE A 1 91 ? 3.533 1.018 12.631 1.00 98.25 91 PHE A O 1
ATOM 629 N N . PRO A 1 92 ? 3.776 -1.164 12.141 1.00 98.62 92 PRO A N 1
ATOM 630 C CA . PRO A 1 92 ? 3.463 -0.994 10.733 1.00 98.62 92 PRO A CA 1
ATOM 631 C C . PRO A 1 92 ? 1.988 -0.656 10.515 1.00 98.62 92 PRO A C 1
ATOM 633 O O . PRO A 1 92 ? 1.123 -1.010 11.318 1.00 98.62 92 PRO A O 1
ATOM 636 N N . ASN A 1 93 ? 1.709 -0.002 9.394 1.00 98.88 93 ASN A N 1
ATOM 637 C CA . ASN A 1 93 ? 0.363 0.128 8.853 1.00 98.88 93 ASN A CA 1
ATOM 638 C C . ASN A 1 93 ? 0.006 -1.113 8.026 1.00 98.88 93 ASN A C 1
ATOM 640 O O . ASN A 1 93 ? 0.882 -1.699 7.384 1.00 98.88 93 ASN A O 1
ATOM 644 N N . GLN A 1 94 ? -1.270 -1.497 8.036 1.00 98.75 94 GLN A N 1
ATOM 645 C CA . GLN A 1 94 ? -1.759 -2.699 7.364 1.00 98.75 94 GLN A CA 1
ATOM 646 C C . GLN A 1 94 ? -3.050 -2.432 6.590 1.00 98.75 94 GLN A C 1
ATOM 648 O O . GLN A 1 94 ? -3.953 -1.748 7.075 1.00 98.75 94 GLN A O 1
ATOM 653 N N . VAL A 1 95 ? -3.158 -3.026 5.403 1.00 98.75 95 VAL A N 1
ATOM 654 C CA . VAL A 1 95 ? -4.428 -3.152 4.676 1.00 98.75 95 VAL A CA 1
ATOM 655 C C . VAL A 1 95 ? -4.692 -4.628 4.417 1.00 98.75 95 VAL A C 1
ATOM 657 O O . VAL A 1 95 ? -3.872 -5.310 3.805 1.00 98.75 95 VAL A O 1
ATOM 660 N N . THR A 1 96 ? -5.837 -5.130 4.872 1.00 98.12 96 THR A N 1
ATOM 661 C CA . THR A 1 96 ? -6.151 -6.569 4.806 1.00 98.12 96 THR A CA 1
ATOM 662 C C . THR A 1 96 ? -7.379 -6.888 3.956 1.00 98.12 96 THR A C 1
ATOM 664 O O . THR A 1 96 ? -7.757 -8.051 3.851 1.00 98.12 96 THR A O 1
ATOM 667 N N . ALA A 1 97 ? -7.996 -5.882 3.329 1.00 97.25 97 ALA A N 1
ATOM 668 C CA . ALA A 1 97 ? -9.150 -6.043 2.450 1.00 97.25 97 ALA A CA 1
ATOM 669 C C . ALA A 1 97 ? -9.030 -5.182 1.183 1.00 97.25 97 ALA A C 1
ATOM 671 O O . ALA A 1 97 ? -8.378 -4.136 1.172 1.00 97.25 97 ALA A O 1
ATOM 672 N N . GLY A 1 98 ? -9.656 -5.651 0.098 1.00 96.12 98 GLY A N 1
ATOM 673 C CA . GLY A 1 98 ? -9.606 -5.017 -1.222 1.00 96.12 98 GLY A CA 1
ATOM 674 C C . GLY A 1 98 ? -10.052 -3.555 -1.205 1.00 96.12 98 GLY A C 1
ATOM 675 O O . GLY A 1 98 ? -11.049 -3.207 -0.571 1.00 96.12 98 GLY A O 1
ATOM 676 N N . GLY A 1 99 ? -9.306 -2.699 -1.905 1.00 97.00 99 GLY A N 1
ATOM 677 C CA . GLY A 1 99 ? -9.578 -1.260 -1.980 1.00 97.00 99 GLY A CA 1
ATOM 678 C C . GLY A 1 99 ? -9.354 -0.482 -0.678 1.00 97.00 99 GLY A C 1
ATOM 679 O O . GLY A 1 99 ? -9.652 0.709 -0.637 1.00 97.00 99 GLY A O 1
ATOM 680 N N . GLY A 1 100 ? -8.871 -1.125 0.390 1.00 98.50 100 GLY A N 1
ATOM 681 C CA . GLY A 1 100 ? -8.603 -0.453 1.657 1.00 98.50 100 GLY A CA 1
ATOM 682 C C . GLY A 1 100 ? -7.472 0.573 1.539 1.00 98.50 100 GLY A C 1
ATOM 683 O O . GLY A 1 100 ? -6.503 0.383 0.797 1.00 98.50 100 GLY A O 1
ATOM 684 N N . THR A 1 101 ? -7.590 1.670 2.283 1.00 98.88 101 THR A N 1
ATOM 685 C CA . THR A 1 101 ? -6.618 2.768 2.253 1.00 98.88 101 THR A CA 1
ATOM 686 C C . THR A 1 101 ? -6.163 3.143 3.654 1.00 98.88 101 THR A C 1
ATOM 688 O O . THR A 1 101 ? -6.973 3.449 4.523 1.00 98.88 101 THR A O 1
ATOM 691 N N . VAL A 1 102 ? -4.848 3.196 3.850 1.00 98.94 102 VAL A N 1
ATOM 692 C CA . VAL A 1 102 ? -4.204 3.863 4.982 1.00 98.94 102 VAL A CA 1
ATOM 693 C C . VAL A 1 102 ? -3.306 4.967 4.433 1.00 98.94 102 VAL A C 1
ATOM 695 O O . VAL A 1 102 ? -2.243 4.692 3.882 1.00 98.94 102 VAL A O 1
ATOM 698 N N . SER A 1 103 ? -3.678 6.237 4.573 1.00 98.75 103 SER A N 1
ATOM 699 C CA . SER A 1 103 ? -2.874 7.323 3.983 1.00 98.75 103 SER A CA 1
ATOM 700 C C . SER A 1 103 ? -1.504 7.486 4.659 1.00 98.75 103 SER A C 1
ATOM 702 O O . SER A 1 103 ? -0.551 7.934 4.026 1.00 98.75 103 SER A O 1
ATOM 704 N N . GLY A 1 104 ? -1.370 7.087 5.927 1.00 98.44 104 GLY A N 1
ATOM 705 C CA . GLY A 1 104 ? -0.109 7.131 6.663 1.00 98.44 104 GLY A CA 1
ATOM 706 C C . GLY A 1 104 ? -0.299 6.952 8.166 1.00 98.44 104 GLY A C 1
ATOM 707 O O . GLY A 1 104 ? -1.203 6.245 8.612 1.00 98.44 104 GLY A O 1
ATOM 708 N N . GLY A 1 105 ? 0.552 7.605 8.958 1.00 98.56 105 GLY A N 1
ATOM 709 C CA . GLY A 1 105 ? 0.546 7.460 10.414 1.00 98.56 105 GLY A CA 1
ATOM 710 C C . GLY A 1 105 ? 1.226 6.169 10.866 1.00 98.56 105 GLY A C 1
ATOM 711 O O . GLY A 1 105 ? 2.163 5.708 10.209 1.00 98.56 105 GLY A O 1
ATOM 712 N N . ARG A 1 106 ? 0.797 5.598 11.993 1.00 98.19 106 ARG A N 1
ATOM 713 C CA . ARG A 1 106 ? 1.470 4.446 12.609 1.00 98.19 106 ARG A CA 1
ATOM 714 C C . ARG A 1 106 ? 0.479 3.456 13.221 1.00 98.19 106 ARG A C 1
ATOM 716 O O . ARG A 1 106 ? -0.417 3.860 13.952 1.00 98.19 106 ARG A O 1
ATOM 723 N N . ARG A 1 107 ? 0.685 2.149 13.022 1.00 98.44 107 ARG A N 1
ATOM 724 C CA . ARG A 1 107 ? -0.190 1.080 13.552 1.00 98.44 107 ARG A CA 1
ATOM 725 C C . ARG A 1 107 ? -1.659 1.193 13.121 1.00 98.44 107 ARG A C 1
ATOM 727 O O . ARG A 1 107 ? -2.547 0.822 13.877 1.00 98.44 107 ARG A O 1
ATOM 734 N N . ASN A 1 108 ? -1.928 1.730 11.941 1.00 98.88 108 ASN A N 1
ATOM 735 C CA . ASN A 1 108 ? -3.286 1.825 11.415 1.00 98.88 108 ASN A CA 1
ATOM 736 C C . ASN A 1 108 ? -3.652 0.565 10.624 1.00 98.88 108 ASN A C 1
ATOM 738 O O . ASN A 1 108 ? -2.803 0.020 9.918 1.00 98.88 108 ASN A O 1
ATOM 742 N N . THR A 1 109 ? -4.908 0.129 10.719 1.00 98.81 109 THR A N 1
ATOM 743 C CA . THR A 1 109 ? -5.426 -1.049 10.010 1.00 98.81 109 THR A CA 1
ATOM 744 C C . THR A 1 109 ? -6.699 -0.696 9.246 1.00 98.81 109 THR A C 1
ATOM 746 O O . THR A 1 109 ? -7.683 -0.270 9.846 1.00 98.81 109 THR A O 1
ATOM 749 N N . ALA A 1 110 ? -6.699 -0.904 7.929 1.00 98.88 110 ALA A N 1
ATOM 750 C CA . ALA A 1 110 ? -7.917 -0.909 7.117 1.00 98.88 110 ALA A CA 1
ATOM 751 C C . ALA A 1 110 ? -8.244 -2.360 6.731 1.00 98.88 110 ALA A C 1
ATOM 753 O O . ALA A 1 110 ? -7.573 -2.951 5.881 1.00 98.88 110 ALA A O 1
ATOM 754 N N . SER A 1 111 ? -9.237 -2.951 7.395 1.00 98.69 111 SER A N 1
ATOM 755 C CA . SER A 1 111 ? -9.588 -4.370 7.252 1.00 98.69 111 SER A CA 1
ATOM 756 C C . SER A 1 111 ? -10.979 -4.629 6.676 1.00 98.69 111 SER A C 1
ATOM 758 O O . SER A 1 111 ? -11.286 -5.778 6.369 1.00 98.69 111 SER A O 1
ATOM 760 N N . GLY A 1 112 ? -11.799 -3.593 6.484 1.00 98.62 112 GLY A N 1
ATOM 761 C CA . GLY A 1 112 ? -13.035 -3.675 5.705 1.00 98.62 112 GLY A CA 1
ATOM 762 C C . GLY A 1 112 ? -12.817 -3.384 4.217 1.00 98.62 112 GLY A C 1
ATOM 763 O O . GLY A 1 112 ? -11.880 -2.673 3.840 1.00 98.62 112 GLY A O 1
ATOM 764 N N . LEU A 1 113 ? -13.685 -3.912 3.347 1.00 98.44 113 LEU A N 1
ATOM 765 C CA . LEU A 1 113 ? -13.644 -3.593 1.914 1.00 98.44 113 LEU A CA 1
ATOM 766 C C . LEU A 1 113 ? -13.831 -2.088 1.713 1.00 98.44 113 LEU A C 1
ATOM 768 O O . LEU A 1 113 ? -14.779 -1.517 2.243 1.00 98.44 113 LEU A O 1
ATOM 772 N N . PHE A 1 114 ? -12.942 -1.446 0.953 1.00 98.62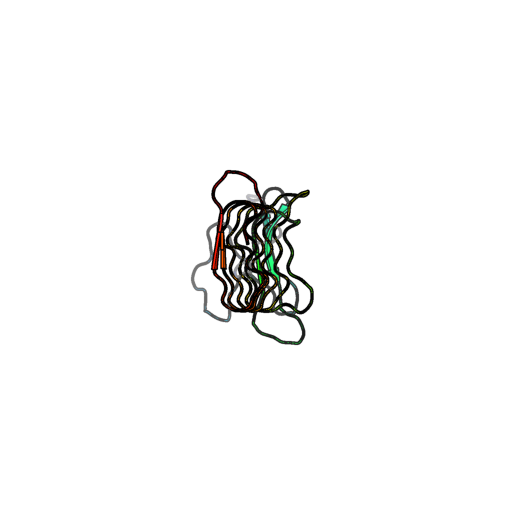 114 PHE A N 1
ATOM 773 C CA . PHE A 1 114 ? -12.959 0.009 0.729 1.00 98.62 114 PHE A CA 1
ATOM 774 C C . PHE A 1 114 ? -12.885 0.866 2.010 1.00 98.62 114 PHE A C 1
ATOM 776 O O . PHE A 1 114 ? -13.228 2.049 1.988 1.00 98.62 114 PHE A O 1
ATOM 783 N N . ALA A 1 115 ? -12.449 0.290 3.133 1.00 98.81 115 ALA A N 1
ATOM 784 C CA . ALA A 1 115 ? -12.300 1.017 4.385 1.00 98.81 115 ALA A CA 1
ATOM 785 C C . ALA A 1 115 ? -11.142 2.025 4.313 1.00 98.81 115 ALA A C 1
ATOM 787 O O . ALA A 1 115 ? -10.133 1.791 3.640 1.00 98.81 115 ALA A O 1
ATOM 788 N N . THR A 1 116 ? -11.271 3.143 5.026 1.00 98.88 116 THR A N 1
ATOM 789 C CA . THR A 1 116 ? -10.295 4.239 4.991 1.00 98.88 116 THR A CA 1
ATOM 790 C C . THR A 1 116 ? -9.816 4.620 6.386 1.00 98.88 116 THR A C 1
ATOM 792 O O . THR A 1 116 ? -10.599 4.954 7.272 1.00 98.88 116 THR A O 1
ATOM 795 N N . VAL A 1 117 ? -8.496 4.662 6.553 1.00 98.88 117 VAL A N 1
ATOM 796 C CA . VAL A 1 117 ? -7.825 5.337 7.664 1.00 98.88 117 VAL A CA 1
ATOM 797 C C . VAL A 1 117 ? -6.986 6.486 7.094 1.00 98.88 117 VAL A C 1
ATOM 799 O O . VAL A 1 117 ? -5.950 6.241 6.471 1.00 98.88 117 VAL A O 1
ATOM 802 N N . PRO A 1 118 ? -7.373 7.756 7.291 1.00 98.50 118 PRO A N 1
ATOM 803 C CA . PRO A 1 118 ? -6.659 8.895 6.708 1.00 98.50 118 PRO A CA 1
ATOM 804 C C . PRO A 1 118 ? -5.326 9.207 7.412 1.00 98.50 118 PRO A C 1
ATOM 806 O O . PRO A 1 118 ? -4.560 10.046 6.948 1.00 98.50 118 PRO A O 1
ATOM 809 N N . GLY A 1 119 ? -5.034 8.570 8.547 1.00 98.06 119 GLY A N 1
ATOM 810 C CA . GLY A 1 119 ? -3.813 8.793 9.315 1.00 98.06 119 GLY A CA 1
ATOM 811 C C . GLY A 1 119 ? -4.028 8.585 10.809 1.00 98.06 119 GLY A C 1
ATOM 812 O O . GLY A 1 119 ? -4.936 7.866 11.223 1.00 98.06 119 GLY A O 1
ATOM 813 N N . GLY A 1 120 ? -3.182 9.222 11.619 1.00 98.00 120 GLY A N 1
ATOM 814 C CA . GLY A 1 120 ? -3.204 9.073 13.072 1.00 98.00 120 GLY A CA 1
ATOM 815 C C . GLY A 1 120 ? -2.483 7.812 13.548 1.00 98.00 120 GLY A C 1
ATOM 816 O O . GLY A 1 120 ? -1.570 7.326 12.871 1.00 98.00 120 GLY A O 1
ATOM 817 N N . GLN A 1 121 ? -2.855 7.297 14.718 1.00 97.69 121 GLN A N 1
ATOM 818 C CA . GLN A 1 121 ? -2.218 6.118 15.294 1.00 97.69 121 GLN A CA 1
ATOM 819 C C . GLN A 1 121 ? -3.242 5.119 15.836 1.00 97.69 121 GLN A C 1
ATOM 821 O O . GLN A 1 121 ? -4.183 5.498 16.520 1.00 97.69 121 GLN A O 1
ATOM 826 N N . GLN A 1 122 ? -2.998 3.824 15.616 1.00 97.50 122 GLN A N 1
ATOM 827 C CA . GLN A 1 122 ? -3.800 2.739 16.202 1.00 97.50 122 GLN A CA 1
ATOM 828 C C . GLN A 1 122 ? -5.281 2.727 15.805 1.00 97.50 122 GLN A C 1
ATOM 830 O O . GLN A 1 122 ? -6.097 2.185 16.542 1.00 97.50 122 GLN A O 1
ATOM 835 N N . ASN A 1 123 ? -5.640 3.284 14.651 1.00 98.56 123 ASN A N 1
ATOM 836 C CA . ASN A 1 123 ? -7.023 3.242 14.183 1.00 98.56 123 ASN A CA 1
ATOM 837 C C . ASN A 1 123 ? -7.320 1.934 13.439 1.00 98.56 123 ASN A C 1
ATOM 839 O O . ASN A 1 123 ? -6.462 1.420 12.715 1.00 98.56 123 ASN A O 1
ATOM 843 N N . THR A 1 124 ? -8.552 1.445 13.568 1.00 98.62 124 THR A N 1
ATOM 844 C CA . THR A 1 124 ? -9.079 0.285 12.842 1.00 98.62 124 THR A CA 1
ATOM 845 C C . THR A 1 124 ? -10.337 0.681 12.079 1.00 98.62 124 THR A C 1
ATOM 847 O O . THR A 1 124 ? -11.383 0.919 12.681 1.00 98.62 124 THR A O 1
ATOM 850 N N . ALA A 1 125 ? -10.261 0.709 10.750 1.00 98.81 125 ALA A N 1
ATOM 851 C CA . ALA A 1 125 ? -11.432 0.779 9.880 1.00 98.81 125 ALA A CA 1
ATOM 852 C C . ALA A 1 125 ? -11.784 -0.651 9.429 1.00 98.81 125 ALA A C 1
ATOM 854 O O . ALA A 1 125 ? -11.195 -1.183 8.485 1.00 98.81 125 ALA A O 1
ATOM 855 N N . GLY A 1 126 ? -12.656 -1.313 10.197 1.00 98.56 126 GLY A N 1
ATOM 856 C CA . GLY A 1 126 ? -12.934 -2.748 10.087 1.00 98.56 126 GLY A CA 1
ATOM 857 C C . GLY A 1 126 ? -14.188 -3.130 9.304 1.00 98.56 126 GLY A C 1
ATOM 858 O O . GLY A 1 126 ? -14.215 -4.209 8.720 1.00 98.56 126 GLY A O 1
ATOM 859 N N . GLY A 1 127 ? -15.195 -2.258 9.262 1.00 98.62 127 GLY A N 1
ATOM 860 C CA . GLY A 1 127 ? -16.380 -2.449 8.431 1.00 98.62 127 GLY A CA 1
ATOM 861 C C . GLY A 1 127 ? -16.149 -2.084 6.967 1.00 98.62 127 GLY A C 1
ATOM 862 O O . GLY A 1 127 ? -15.315 -1.239 6.638 1.00 98.62 127 GLY A O 1
ATOM 863 N N . SER A 1 128 ? -16.909 -2.695 6.064 1.00 98.81 128 SER A N 1
ATOM 864 C CA . SER A 1 128 ? -16.912 -2.303 4.653 1.00 98.81 128 SER A CA 1
ATOM 865 C C . SER A 1 128 ? -17.335 -0.841 4.528 1.00 98.81 128 SER A C 1
ATOM 867 O O . SER A 1 128 ? -18.298 -0.421 5.160 1.00 98.81 128 SER A O 1
ATOM 869 N N . PHE A 1 129 ? -16.629 -0.055 3.719 1.00 98.75 129 PHE A N 1
ATOM 870 C CA . PHE A 1 129 ? -16.847 1.387 3.553 1.00 98.75 129 PHE A CA 1
ATOM 871 C C . PHE A 1 129 ? -16.691 2.216 4.842 1.00 98.75 129 PHE A C 1
ATOM 873 O O . PHE A 1 129 ? -17.161 3.353 4.890 1.00 98.75 129 PHE A O 1
ATOM 880 N N . SER A 1 130 ? -16.061 1.677 5.893 1.00 98.81 130 SER A N 1
ATOM 881 C CA . SER A 1 130 ? -15.905 2.405 7.152 1.00 98.81 130 SER A CA 1
ATOM 882 C C . SER A 1 130 ? -14.745 3.406 7.123 1.00 98.81 130 SER A C 1
ATOM 884 O O . SER A 1 130 ? -13.835 3.336 6.289 1.00 98.81 130 SER A O 1
ATOM 886 N N . PHE A 1 131 ? -14.777 4.359 8.053 1.00 98.75 131 PHE A N 1
ATOM 887 C CA . PHE A 1 131 ? -13.776 5.406 8.218 1.00 98.75 131 PHE A CA 1
ATOM 888 C C . PHE A 1 131 ? -13.356 5.513 9.686 1.00 98.75 131 PHE A C 1
ATOM 890 O O . PHE A 1 131 ? -14.203 5.734 10.550 1.00 98.75 131 PHE A O 1
ATOM 897 N N . ALA A 1 132 ? -12.056 5.410 9.974 1.00 98.56 132 ALA A N 1
ATOM 898 C CA . ALA A 1 132 ? -11.518 5.565 11.328 1.00 98.56 132 ALA A CA 1
ATOM 899 C C . ALA A 1 132 ? -10.320 6.521 11.346 1.00 98.56 132 ALA A C 1
ATOM 901 O O . ALA A 1 132 ? -9.331 6.279 10.656 1.00 98.56 132 ALA A O 1
ATOM 902 N N . ALA A 1 133 ? -10.379 7.586 12.148 1.00 98.00 133 ALA A N 1
ATOM 903 C CA . ALA A 1 133 ? -9.334 8.610 12.222 1.00 98.00 133 ALA A CA 1
ATOM 904 C C . ALA A 1 133 ? -9.012 9.023 13.665 1.00 98.00 133 ALA A C 1
ATOM 906 O O . ALA A 1 133 ? -9.882 8.985 14.532 1.00 98.00 133 ALA A O 1
ATOM 907 N N . GLY A 1 134 ? -7.775 9.479 13.898 1.00 96.75 134 GLY A N 1
ATOM 908 C CA . GLY A 1 134 ? -7.335 9.982 15.204 1.00 96.75 134 GLY A CA 1
ATOM 909 C C . GLY A 1 134 ? -6.370 9.060 15.945 1.00 96.75 134 GLY A C 1
ATOM 910 O O . GLY A 1 134 ? -5.402 8.580 15.349 1.00 96.75 134 GLY A O 1
ATOM 911 N N . LEU A 1 135 ? -6.597 8.841 17.241 1.00 97.06 135 LEU A N 1
ATOM 912 C CA . LEU A 1 135 ? -5.846 7.892 18.065 1.00 97.06 135 LEU A CA 1
ATOM 913 C C . LEU A 1 135 ? -6.793 6.824 18.630 1.00 97.06 135 LEU A C 1
ATOM 915 O O . LEU A 1 135 ? -7.632 7.145 19.460 1.00 97.06 135 LEU A O 1
ATOM 919 N N . GLN A 1 136 ? -6.611 5.558 18.243 1.00 97.00 136 GLN A N 1
ATOM 920 C CA . GLN A 1 136 ? -7.410 4.416 18.732 1.00 97.00 136 GLN A CA 1
ATOM 921 C C . GLN A 1 136 ? -8.913 4.446 18.371 1.00 97.00 136 GLN A C 1
ATOM 923 O O . GLN A 1 136 ? -9.748 3.934 19.120 1.00 97.00 136 GLN A O 1
ATOM 928 N N . ALA A 1 137 ? -9.262 4.991 17.203 1.00 97.88 137 ALA A N 1
ATOM 929 C CA . ALA A 1 137 ? -10.614 4.915 16.648 1.00 97.88 137 ALA A CA 1
ATOM 930 C C . ALA A 1 137 ? -10.917 3.528 16.047 1.00 97.88 137 ALA A C 1
ATOM 932 O O . ALA A 1 137 ? -10.132 3.026 15.243 1.00 97.88 137 ALA A O 1
ATOM 933 N N . ASN A 1 138 ? -12.075 2.941 16.363 1.00 97.75 138 ASN A N 1
ATOM 934 C CA . ASN A 1 138 ? -12.509 1.620 15.893 1.00 97.75 138 ASN A CA 1
ATOM 935 C C . ASN A 1 138 ? -13.854 1.684 15.146 1.00 97.75 138 ASN A C 1
ATOM 937 O O . ASN A 1 138 ? -14.917 1.580 15.745 1.00 97.75 138 ASN A O 1
ATOM 941 N N . ALA A 1 139 ? -13.819 1.777 13.817 1.00 98.38 139 ALA A N 1
ATOM 942 C CA . ALA A 1 139 ? -15.002 1.749 12.953 1.00 98.38 139 ALA A CA 1
ATOM 943 C C . ALA A 1 139 ? -15.282 0.320 12.442 1.00 98.38 139 ALA A C 1
ATOM 945 O O . ALA A 1 139 ? -14.892 -0.042 11.327 1.00 98.38 139 ALA A O 1
ATOM 946 N N . LEU A 1 140 ? -15.898 -0.521 13.285 1.00 98.19 140 LEU A N 1
ATOM 947 C CA . LEU A 1 140 ? -15.985 -1.981 13.075 1.00 98.19 140 LEU A CA 1
ATOM 948 C C . LEU A 1 140 ? -17.210 -2.480 12.290 1.00 98.19 140 LEU A C 1
ATOM 950 O O . LEU A 1 140 ? -17.224 -3.642 11.894 1.00 98.19 140 LEU A O 1
ATOM 954 N N . HIS A 1 141 ? -18.219 -1.642 12.057 1.00 97.94 141 HIS A N 1
ATOM 955 C CA . HIS A 1 141 ? -19.407 -2.019 11.284 1.00 97.94 141 HIS A CA 1
ATOM 956 C C . HIS A 1 141 ? -19.422 -1.331 9.919 1.00 97.94 141 HIS A C 1
ATOM 958 O O . HIS A 1 141 ? -18.782 -0.297 9.719 1.00 97.94 141 HIS A O 1
ATOM 964 N N . ASP A 1 142 ? -20.150 -1.917 8.972 1.00 98.69 142 ASP A N 1
ATOM 965 C CA . ASP A 1 142 ? -20.232 -1.394 7.612 1.00 98.69 142 ASP A CA 1
ATOM 966 C C . ASP A 1 142 ? -20.759 0.049 7.597 1.00 98.69 142 ASP A C 1
ATOM 968 O O . ASP A 1 142 ? -21.732 0.390 8.272 1.00 98.69 142 ASP A O 1
ATOM 972 N N . GLY A 1 143 ? -20.087 0.908 6.832 1.00 98.06 143 GLY A N 1
ATOM 973 C CA . GLY A 1 143 ? -20.427 2.318 6.666 1.00 98.06 143 GLY A CA 1
ATOM 974 C C . GLY A 1 143 ? -20.228 3.188 7.909 1.00 98.06 143 GLY A C 1
ATOM 975 O O . GLY A 1 143 ? -20.646 4.346 7.891 1.00 98.06 143 GLY A O 1
ATOM 976 N N . THR A 1 144 ? -19.620 2.684 8.991 1.00 97.94 144 THR A N 1
ATOM 977 C CA . THR A 1 144 ? -19.422 3.509 10.189 1.00 97.94 144 THR A CA 1
ATOM 978 C C . THR A 1 144 ? -18.291 4.508 10.029 1.00 97.94 144 THR A C 1
ATOM 980 O O . THR A 1 144 ? -17.287 4.271 9.360 1.00 97.94 144 THR A O 1
ATOM 983 N N . PHE A 1 145 ? -18.454 5.641 10.701 1.00 97.12 145 PHE A N 1
ATOM 984 C CA . PHE A 1 145 ? -17.459 6.692 10.804 1.00 97.12 145 PHE A CA 1
ATOM 985 C C . PHE A 1 145 ? -17.122 6.894 12.278 1.00 97.12 145 PHE A C 1
ATOM 987 O O . PHE A 1 145 ? -18.017 7.141 13.086 1.00 97.12 145 PHE A O 1
ATOM 994 N N . VAL A 1 146 ? -15.840 6.808 12.622 1.00 97.50 146 VAL A N 1
ATOM 995 C CA . VAL A 1 146 ? -15.346 7.010 13.985 1.00 97.50 146 VAL A CA 1
ATOM 996 C C . VAL A 1 146 ? -14.168 7.978 13.961 1.00 97.50 146 VAL A C 1
ATOM 998 O O . VAL A 1 146 ? -13.208 7.807 13.207 1.00 97.50 146 VAL A O 1
ATOM 1001 N N . TRP A 1 147 ? -14.240 8.997 14.813 1.00 94.69 147 TRP A N 1
ATOM 1002 C CA . TRP A 1 147 ? -13.175 9.971 15.023 1.00 94.69 147 TRP A CA 1
ATOM 1003 C C . TRP A 1 147 ? -12.802 10.004 16.502 1.00 94.69 147 TRP A C 1
ATOM 1005 O O . TRP A 1 147 ? -13.669 10.236 17.342 1.00 94.69 147 TRP A O 1
ATOM 1015 N N . ALA A 1 148 ? -11.522 9.811 16.808 1.00 94.00 148 ALA A N 1
ATOM 1016 C CA . ALA A 1 148 ? -10.975 9.926 18.156 1.00 94.00 148 ALA A CA 1
ATOM 1017 C C . ALA A 1 148 ? -10.009 11.117 18.248 1.00 94.00 148 ALA A C 1
ATOM 1019 O O . ALA A 1 148 ? -9.286 11.428 17.301 1.00 94.00 148 ALA A O 1
ATOM 1020 N N . ASP A 1 149 ? -9.985 11.801 19.387 1.00 90.62 149 ASP A N 1
ATOM 1021 C CA . ASP A 1 149 ? -8.992 12.843 19.657 1.00 90.62 149 ASP A CA 1
ATOM 1022 C C . ASP A 1 149 ? -7.668 12.234 20.173 1.00 90.62 149 ASP A C 1
ATOM 1024 O O . ASP A 1 149 ? -7.366 11.072 19.911 1.00 90.62 149 ASP A O 1
ATOM 1028 N N . ASN A 1 150 ? -6.825 13.014 20.860 1.00 88.75 150 ASN A N 1
ATOM 1029 C CA . ASN A 1 150 ? -5.521 12.551 21.346 1.00 88.75 150 ASN A CA 1
ATOM 1030 C C . ASN A 1 150 ? -5.553 11.897 22.741 1.00 88.75 150 ASN A C 1
ATOM 1032 O O . ASN A 1 150 ? -4.488 11.582 23.272 1.00 88.75 150 ASN A O 1
ATOM 1036 N N . THR A 1 151 ? -6.731 11.709 23.342 1.00 84.38 151 THR A N 1
ATOM 1037 C CA . THR A 1 151 ? -6.861 11.279 24.746 1.00 84.38 151 THR A CA 1
ATOM 1038 C C . THR A 1 151 ? -6.445 9.826 24.980 1.00 84.38 151 THR A C 1
ATOM 1040 O O . THR A 1 151 ? -6.238 9.415 26.120 1.00 84.38 151 THR A O 1
ATOM 1043 N N . GLY A 1 152 ? -6.237 9.055 23.908 1.00 71.12 152 GLY A N 1
ATOM 1044 C CA . GLY A 1 152 ? -5.616 7.735 23.976 1.00 71.12 152 GLY A CA 1
ATOM 1045 C C . GLY A 1 152 ? -6.506 6.657 24.588 1.00 71.12 152 GLY A C 1
ATOM 1046 O O . GLY A 1 152 ? -5.990 5.630 25.031 1.00 71.12 152 GLY A O 1
ATOM 1047 N N . THR A 1 153 ? -7.819 6.859 24.600 1.00 78.62 153 THR A N 1
ATOM 1048 C CA . THR A 1 153 ? -8.794 5.819 24.924 1.00 78.62 153 THR A CA 1
ATOM 1049 C C . THR A 1 153 ? -9.368 5.229 23.642 1.00 78.62 153 THR A C 1
ATOM 1051 O O . THR A 1 153 ? -9.470 5.901 22.618 1.00 78.62 153 THR A O 1
ATOM 1054 N N . VAL A 1 154 ? -9.711 3.940 23.684 1.00 79.75 154 VAL A N 1
ATOM 1055 C CA . VAL A 1 154 ? -10.423 3.305 22.574 1.00 79.75 154 VAL A CA 1
ATOM 1056 C C . VAL A 1 154 ? -11.778 3.984 22.417 1.00 79.75 154 VAL A C 1
ATOM 1058 O O . VAL A 1 154 ? -12.531 4.093 23.385 1.00 79.75 154 VAL A O 1
ATOM 1061 N N . PHE A 1 155 ? -12.085 4.402 21.196 1.00 74.56 155 PHE A N 1
ATOM 1062 C CA . PHE A 1 155 ? -13.351 5.031 20.842 1.00 74.56 155 PHE A CA 1
ATOM 1063 C C . PHE A 1 155 ? -13.920 4.305 19.624 1.00 74.56 155 PHE A C 1
ATOM 1065 O O . PHE A 1 155 ? -13.216 4.167 18.623 1.00 74.56 155 PHE A O 1
ATOM 1072 N N . GLY A 1 156 ? -15.148 3.791 19.695 1.00 58.06 156 GLY A N 1
ATOM 1073 C CA . GLY A 1 156 ? -15.746 3.026 18.596 1.00 58.06 156 GLY A CA 1
ATOM 1074 C C . GLY A 1 156 ? -17.002 2.272 18.975 1.00 58.06 156 GLY A C 1
ATOM 1075 O O . GLY A 1 156 ? -17.075 1.820 20.139 1.00 58.06 156 GLY A O 1
#